Protein AF-A0AAP7DER4-F1 (afdb_monomer_lite)

Secondary structure (DSSP, 8-state):
------HHHHHHHHHHHHHHHHHHHHHHHHHS-TTSTTHHHHHHHHHHHHHHHHSPPP-SHHHHHHHHHHHHHHHHHHHHHHHTSTTGGGGTHHHHHHHHHHTS--

Foldseek 3Di:
DDDDDCLVVLLVVLLVLLVLLLVLLVVPLVPDDCPDPLNVVSVVLNVLSVCSNVDDRDPDPVVSVVSVVSSVVSVVSSVVSLVPPPPSVVVPVPVVVVVVVVVVVD

Structure (mmCIF, N/CA/C/O backbone):
data_AF-A0AAP7DER4-F1
#
_entry.id   AF-A0AAP7DER4-F1
#
loop_
_atom_site.group_PDB
_atom_site.id
_atom_site.type_symbol
_atom_site.label_atom_id
_atom_site.label_alt_id
_atom_site.label_comp_id
_atom_site.label_asym_id
_atom_site.label_entity_id
_atom_site.label_seq_id
_atom_site.pdbx_PDB_ins_code
_atom_site.Cartn_x
_atom_site.Cartn_y
_atom_site.Cartn_z
_atom_site.occupancy
_atom_site.B_iso_or_equiv
_atom_site.auth_seq_id
_atom_site.auth_comp_id
_atom_site.auth_asym_id
_atom_site.auth_atom_id
_atom_site.pdbx_PDB_model_num
ATOM 1 N N . MET A 1 1 ? -21.539 14.562 28.189 1.00 46.25 1 MET A N 1
ATOM 2 C CA . MET A 1 1 ? -21.058 14.531 26.792 1.00 46.25 1 MET A CA 1
ATOM 3 C C . MET A 1 1 ? -21.028 13.083 26.356 1.00 46.25 1 MET A C 1
ATOM 5 O O . MET A 1 1 ? -20.292 12.316 26.965 1.00 46.25 1 MET A O 1
ATOM 9 N N . GLU A 1 2 ? -21.841 12.698 25.374 1.00 55.72 2 GLU A N 1
ATOM 10 C CA . GLU A 1 2 ? -21.656 11.406 24.705 1.00 55.72 2 GLU A CA 1
ATOM 11 C C . GLU A 1 2 ? -20.320 11.417 23.960 1.00 55.72 2 GLU A C 1
ATOM 13 O O . GLU A 1 2 ? -19.951 12.406 23.323 1.00 55.72 2 GLU A O 1
ATOM 18 N N . LYS A 1 3 ? -19.560 10.333 24.102 1.00 64.94 3 LYS A N 1
ATOM 19 C CA . LYS A 1 3 ? -18.281 10.156 23.423 1.00 64.94 3 LYS A CA 1
ATOM 20 C C . LYS A 1 3 ? -18.588 9.603 22.033 1.00 64.94 3 LYS A C 1
ATOM 22 O O . LYS A 1 3 ? -19.120 8.504 21.931 1.00 64.94 3 LYS A O 1
ATOM 27 N N . ILE A 1 4 ? -18.294 10.370 20.987 1.00 69.25 4 ILE A N 1
ATOM 28 C CA . ILE A 1 4 ? -18.485 9.919 19.603 1.00 69.25 4 ILE A CA 1
ATOM 29 C C . ILE A 1 4 ? -17.495 8.781 19.326 1.00 69.25 4 ILE A C 1
ATOM 31 O O . ILE A 1 4 ? -16.289 8.941 19.530 1.00 69.25 4 ILE A O 1
ATOM 35 N N . ASP A 1 5 ? -18.013 7.635 18.889 1.00 73.19 5 ASP A N 1
ATOM 36 C CA . ASP A 1 5 ? -17.220 6.479 18.478 1.00 73.19 5 ASP A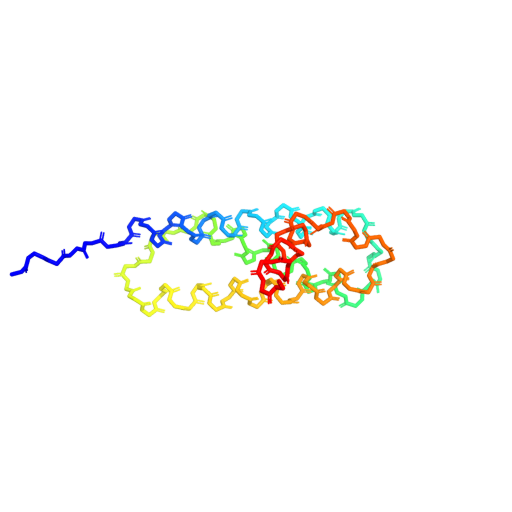 CA 1
ATOM 37 C C . ASP A 1 5 ? -16.822 6.611 17.000 1.00 73.19 5 ASP A C 1
ATOM 39 O O . ASP A 1 5 ? -17.659 6.540 16.102 1.00 73.19 5 ASP A O 1
ATOM 43 N N . TYR A 1 6 ? -15.528 6.817 16.754 1.00 76.81 6 TYR A N 1
ATOM 44 C CA . TYR A 1 6 ? -14.953 6.961 15.413 1.00 76.81 6 TYR A CA 1
ATOM 45 C C . TYR A 1 6 ? -14.339 5.659 14.869 1.00 76.81 6 TYR A C 1
ATOM 47 O O . TYR A 1 6 ? -13.747 5.672 13.789 1.00 76.81 6 TYR A O 1
ATOM 55 N N . SER A 1 7 ? -14.456 4.530 15.580 1.00 75.88 7 SER A N 1
ATOM 56 C CA . SER A 1 7 ? -13.811 3.255 15.216 1.00 75.88 7 SER A CA 1
ATOM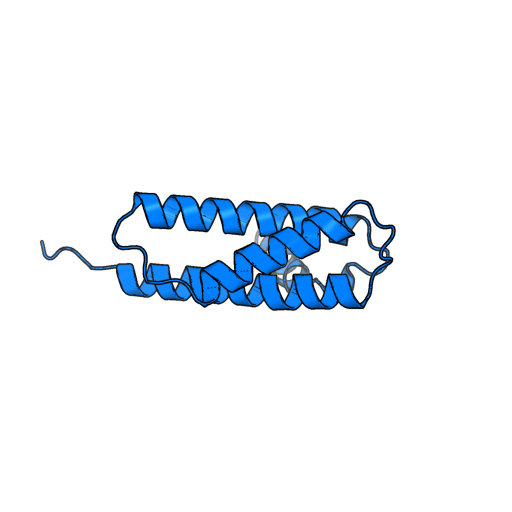 57 C C . SER A 1 7 ? -14.165 2.780 13.800 1.00 75.88 7 SER A C 1
ATOM 59 O O . SER A 1 7 ? -13.295 2.334 13.047 1.00 75.88 7 SER A O 1
ATOM 61 N N . ILE A 1 8 ? -15.426 2.957 13.397 1.00 79.44 8 ILE A N 1
ATOM 62 C CA . ILE A 1 8 ? -15.927 2.629 12.056 1.00 79.44 8 ILE A CA 1
ATOM 63 C C . ILE A 1 8 ? -15.274 3.518 10.990 1.00 79.44 8 ILE A C 1
ATOM 65 O O . ILE A 1 8 ? -14.773 3.008 9.991 1.00 79.44 8 ILE A O 1
ATOM 69 N N . ALA A 1 9 ? -15.203 4.832 11.217 1.00 81.75 9 ALA A N 1
ATOM 70 C CA . ALA A 1 9 ? -14.591 5.761 10.266 1.00 81.75 9 ALA A CA 1
ATOM 71 C C . ALA A 1 9 ? -13.087 5.488 10.087 1.00 81.75 9 ALA A C 1
ATOM 73 O O . ALA A 1 9 ? -12.574 5.508 8.964 1.00 81.75 9 ALA A O 1
ATOM 74 N N . TYR A 1 10 ? -12.379 5.170 11.178 1.00 77.81 10 TYR A N 1
ATOM 75 C CA . TYR A 1 10 ? -10.969 4.785 11.111 1.00 77.81 10 TYR A CA 1
ATOM 76 C C . TYR A 1 10 ? -10.759 3.471 10.362 1.00 77.81 10 TYR A C 1
ATOM 78 O O . TYR A 1 10 ? -9.809 3.369 9.585 1.00 77.81 10 TYR A O 1
ATOM 86 N N . ARG A 1 11 ? -11.637 2.478 10.567 1.00 79.19 11 ARG A N 1
ATOM 87 C CA . ARG A 1 11 ? -11.632 1.227 9.798 1.00 79.19 11 ARG A CA 1
ATOM 88 C C . ARG A 1 11 ? -11.791 1.502 8.306 1.00 79.19 11 ARG A C 1
ATOM 90 O O . ARG A 1 11 ? -10.966 1.049 7.521 1.00 79.19 11 ARG A O 1
ATOM 97 N N . ASP A 1 12 ? -12.825 2.238 7.923 1.00 82.75 12 ASP A N 1
ATOM 98 C CA . ASP A 1 12 ? -13.145 2.442 6.510 1.00 82.75 12 ASP A CA 1
ATOM 99 C C . ASP A 1 12 ? -12.027 3.220 5.808 1.00 82.75 12 ASP A C 1
ATOM 101 O O . ASP A 1 12 ? -11.589 2.842 4.723 1.00 82.75 12 ASP A O 1
ATOM 105 N N . THR A 1 13 ? -11.465 4.228 6.482 1.00 83.38 13 THR A N 1
ATOM 106 C CA . THR A 1 13 ? -10.318 4.992 5.970 1.00 83.38 13 THR A CA 1
ATOM 107 C C . THR A 1 13 ? -9.088 4.107 5.760 1.00 83.38 13 THR A C 1
ATOM 109 O O . THR A 1 13 ? -8.489 4.153 4.684 1.00 83.38 13 THR A O 1
ATOM 112 N N . LYS A 1 14 ? -8.708 3.269 6.744 1.00 84.38 14 LYS A N 1
ATOM 113 C CA . LYS A 1 14 ? -7.535 2.388 6.585 1.00 84.38 14 LYS A CA 1
ATOM 114 C C . LYS A 1 14 ? -7.735 1.379 5.454 1.00 84.38 14 LYS A C 1
ATOM 116 O O . LYS A 1 14 ? -6.802 1.144 4.694 1.00 84.38 14 LYS A O 1
ATOM 121 N N . THR A 1 15 ? -8.935 0.813 5.321 1.00 86.00 15 THR A N 1
ATOM 122 C CA . THR A 1 15 ? -9.235 -0.198 4.302 1.00 86.00 15 THR A CA 1
ATOM 123 C C . THR A 1 15 ? -9.219 0.426 2.912 1.00 86.00 15 THR A C 1
ATOM 125 O O . THR A 1 15 ? -8.591 -0.123 2.014 1.00 86.00 15 THR A O 1
ATOM 128 N N . LEU A 1 16 ? -9.822 1.605 2.737 1.00 89.12 16 LEU A N 1
ATOM 129 C CA . LEU A 1 16 ? -9.785 2.330 1.464 1.00 89.12 16 LEU A CA 1
ATOM 130 C C . LEU A 1 16 ? -8.356 2.709 1.059 1.00 89.12 16 LEU A C 1
ATOM 132 O O . LEU A 1 16 ? -7.985 2.553 -0.106 1.00 89.12 16 LEU A O 1
ATOM 136 N N . PHE A 1 17 ? -7.535 3.163 2.010 1.00 89.50 17 PHE A N 1
ATOM 137 C CA . PHE A 1 17 ? -6.144 3.516 1.731 1.00 89.50 17 PHE A CA 1
ATOM 138 C C . PHE A 1 17 ? -5.313 2.272 1.371 1.00 89.50 17 PHE A C 1
ATOM 140 O O . PHE A 1 17 ? -4.636 2.254 0.343 1.00 89.50 17 PHE A O 1
ATOM 147 N N . ALA A 1 18 ? -5.427 1.197 2.154 1.00 92.25 18 ALA A N 1
ATOM 148 C CA . ALA A 1 18 ? -4.747 -0.066 1.882 1.00 92.25 18 ALA A CA 1
ATOM 149 C C . ALA A 1 18 ? -5.132 -0.649 0.514 1.00 92.25 18 ALA A C 1
ATOM 151 O O . ALA A 1 18 ? -4.242 -1.003 -0.256 1.00 92.25 18 ALA A O 1
ATOM 152 N N . LEU A 1 19 ? -6.427 -0.677 0.175 1.00 91.75 19 LEU A N 1
ATOM 153 C CA . LEU A 1 19 ? -6.920 -1.149 -1.125 1.00 91.75 19 LEU A CA 1
ATOM 154 C C . LEU A 1 19 ? -6.375 -0.312 -2.283 1.00 91.75 19 LEU A C 1
ATOM 156 O O . LEU A 1 19 ? -5.951 -0.864 -3.295 1.00 91.75 19 LEU A O 1
ATOM 160 N N . SER A 1 20 ? -6.347 1.011 -2.126 1.00 90.75 20 SER A N 1
ATOM 161 C CA . SER A 1 20 ? -5.809 1.907 -3.153 1.00 90.75 20 SER A CA 1
ATOM 162 C C . SER A 1 20 ? -4.331 1.614 -3.413 1.00 90.75 20 SER A C 1
ATOM 164 O O . SER A 1 20 ? -3.929 1.407 -4.556 1.00 90.75 20 SER A O 1
ATOM 166 N N . LEU A 1 21 ? -3.524 1.518 -2.350 1.00 92.88 21 LEU A N 1
ATOM 167 C CA . LEU A 1 21 ? -2.110 1.158 -2.467 1.00 92.88 21 LEU A CA 1
ATOM 168 C C . LEU A 1 21 ? -1.923 -0.239 -3.059 1.00 92.88 21 LEU A C 1
ATOM 170 O O . LEU A 1 21 ? -1.021 -0.436 -3.861 1.00 92.88 21 LEU A O 1
ATOM 174 N N . ASN A 1 22 ? -2.772 -1.197 -2.696 1.00 93.06 22 ASN A N 1
ATOM 175 C CA . ASN A 1 22 ? -2.710 -2.556 -3.214 1.00 93.06 22 ASN A CA 1
ATOM 176 C C . ASN A 1 22 ? -2.815 -2.601 -4.744 1.00 93.06 22 ASN A C 1
ATOM 178 O O . ASN A 1 22 ? -1.960 -3.196 -5.397 1.00 93.06 22 ASN A O 1
ATOM 182 N N . VAL A 1 23 ? -3.808 -1.903 -5.304 1.00 89.69 23 VAL A N 1
ATOM 183 C CA . VAL A 1 23 ? -4.019 -1.818 -6.755 1.00 89.69 23 VAL A CA 1
ATOM 184 C C . VAL A 1 23 ? -2.819 -1.174 -7.445 1.00 89.69 23 VAL A C 1
ATOM 186 O O . VAL A 1 23 ? -2.290 -1.735 -8.400 1.00 89.69 23 VAL A O 1
ATOM 189 N N . PHE A 1 24 ? -2.350 -0.026 -6.949 1.00 89.94 24 PHE A N 1
ATOM 190 C CA . PHE A 1 24 ? -1.251 0.696 -7.592 1.00 89.94 24 PHE A CA 1
ATOM 191 C C . PHE A 1 24 ? 0.092 -0.030 -7.487 1.00 89.94 24 PHE A C 1
ATOM 193 O O . PHE A 1 24 ? 0.857 -0.061 -8.449 1.00 89.94 24 PHE A O 1
ATOM 200 N N . ILE A 1 25 ? 0.380 -0.632 -6.333 1.00 92.75 25 ILE A N 1
ATOM 201 C C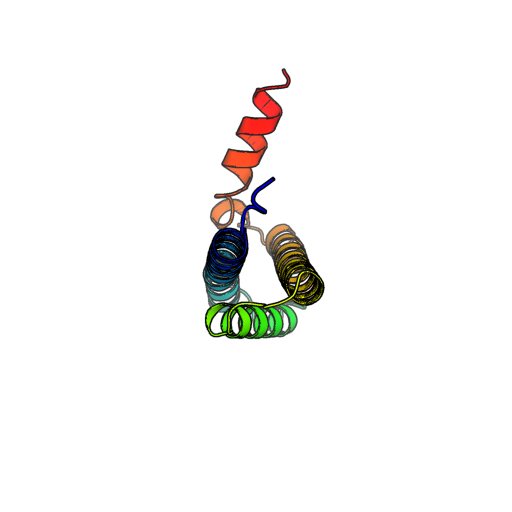A . ILE A 1 25 ? 1.597 -1.419 -6.133 1.00 92.75 25 ILE A CA 1
ATOM 202 C C . ILE A 1 25 ? 1.557 -2.675 -7.007 1.00 92.75 25 ILE A C 1
ATOM 204 O O . ILE A 1 25 ? 2.573 -3.009 -7.612 1.00 92.75 25 ILE A O 1
ATOM 208 N N . GLY A 1 26 ? 0.409 -3.355 -7.087 1.00 90.75 26 GLY A N 1
ATOM 209 C CA . GLY A 1 26 ? 0.224 -4.527 -7.942 1.00 90.75 26 GLY A CA 1
ATOM 210 C C . GLY A 1 26 ? 0.470 -4.201 -9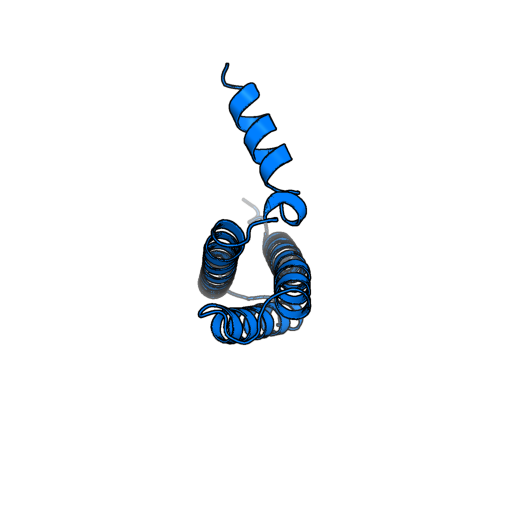.413 1.00 90.75 26 GLY A C 1
ATOM 211 O O . GLY A 1 26 ? 1.324 -4.822 -10.040 1.00 90.75 26 GLY A O 1
ATOM 212 N N . ASP A 1 27 ? -0.185 -3.156 -9.922 1.00 88.56 27 ASP A N 1
ATOM 213 C CA . ASP A 1 27 ? 0.013 -2.690 -11.298 1.00 88.56 27 ASP A CA 1
ATOM 214 C C . ASP A 1 27 ? 1.474 -2.297 -11.562 1.00 88.56 27 ASP A C 1
ATOM 216 O O . ASP A 1 27 ? 2.061 -2.691 -12.571 1.00 88.56 27 ASP A O 1
ATOM 220 N N . TRP A 1 28 ? 2.118 -1.596 -10.624 1.00 90.56 28 TRP A N 1
ATOM 221 C CA . TRP A 1 28 ? 3.530 -1.256 -10.769 1.00 90.56 28 TRP A CA 1
ATOM 222 C C . TRP A 1 28 ? 4.419 -2.501 -10.840 1.00 90.56 28 TRP A C 1
ATOM 224 O O . TRP A 1 28 ? 5.313 -2.551 -11.683 1.00 90.56 28 TRP A O 1
ATOM 234 N N . ILE A 1 29 ? 4.181 -3.515 -10.004 1.00 92.38 29 ILE A N 1
ATOM 235 C CA . ILE A 1 29 ? 4.951 -4.769 -10.017 1.00 92.38 29 ILE A CA 1
ATOM 236 C C . ILE A 1 29 ? 4.792 -5.500 -11.354 1.00 92.38 29 ILE A C 1
ATOM 238 O O . ILE A 1 29 ? 5.788 -5.984 -11.893 1.00 92.38 29 ILE A O 1
ATOM 242 N N . ASP A 1 30 ? 3.574 -5.560 -11.891 1.00 88.50 30 ASP A N 1
ATOM 243 C CA . ASP A 1 30 ? 3.277 -6.279 -13.134 1.00 88.50 30 ASP A CA 1
ATOM 244 C C . ASP A 1 30 ? 3.895 -5.604 -14.369 1.00 88.50 30 ASP A C 1
ATOM 246 O O . ASP A 1 30 ? 4.253 -6.281 -15.336 1.00 88.50 30 ASP A O 1
ATOM 250 N N . ASN A 1 31 ? 4.073 -4.280 -14.325 1.00 83.88 31 ASN A N 1
ATOM 251 C CA . ASN A 1 31 ? 4.514 -3.480 -15.469 1.00 83.88 31 ASN A CA 1
ATOM 252 C C . ASN A 1 31 ? 5.989 -3.030 -15.428 1.00 83.88 31 ASN A C 1
ATOM 254 O O . ASN A 1 31 ? 6.442 -2.388 -16.379 1.00 83.88 31 ASN A O 1
ATOM 258 N N . ASN A 1 32 ? 6.750 -3.324 -14.367 1.00 83.94 32 ASN A N 1
ATOM 259 C CA . ASN A 1 32 ? 8.142 -2.865 -14.218 1.00 83.94 32 ASN A CA 1
ATOM 260 C C . ASN A 1 32 ? 9.182 -3.997 -14.240 1.00 83.94 32 ASN A C 1
ATOM 262 O O . ASN A 1 32 ? 8.881 -5.175 -14.050 1.00 83.94 32 ASN A O 1
ATOM 266 N N . ASP A 1 33 ? 10.450 -3.625 -14.468 1.00 84.31 33 ASP A N 1
ATOM 267 C CA . ASP A 1 33 ? 11.566 -4.575 -14.487 1.00 84.31 33 ASP A CA 1
ATOM 268 C C . ASP A 1 33 ? 11.779 -5.207 -13.102 1.00 84.31 33 ASP A C 1
ATOM 270 O O . ASP A 1 33 ? 11.986 -4.521 -12.097 1.00 84.31 33 ASP A O 1
ATOM 274 N N . LYS A 1 34 ? 11.823 -6.543 -13.071 1.00 88.38 34 LYS A N 1
ATOM 275 C CA . LYS A 1 34 ? 12.127 -7.348 -11.880 1.00 88.38 34 LYS A CA 1
ATOM 276 C C . LYS A 1 34 ? 13.520 -7.076 -11.307 1.00 88.38 34 LYS A C 1
ATOM 278 O O . LYS A 1 34 ? 13.784 -7.432 -10.163 1.00 88.38 34 LYS A O 1
ATOM 283 N N . LYS A 1 35 ? 14.416 -6.469 -12.090 1.00 87.19 35 LYS A N 1
ATOM 284 C CA . LYS A 1 35 ? 15.748 -6.026 -11.655 1.00 87.19 35 LYS A CA 1
ATOM 285 C C . LYS A 1 35 ? 15.748 -4.657 -10.972 1.00 87.19 35 LYS A C 1
ATOM 287 O O . LYS A 1 35 ? 16.794 -4.253 -10.469 1.00 87.19 35 LYS A O 1
ATOM 292 N N . SER A 1 36 ? 14.618 -3.946 -10.945 1.00 89.12 36 SER A N 1
ATOM 293 C CA . SER A 1 36 ? 14.499 -2.688 -10.207 1.00 89.12 36 SER A CA 1
ATOM 294 C C . SER A 1 36 ? 14.845 -2.891 -8.732 1.00 89.12 36 SER A C 1
ATOM 296 O O . SER A 1 36 ? 14.390 -3.847 -8.098 1.00 89.12 36 SER A O 1
ATOM 298 N N . VAL A 1 37 ? 15.596 -1.949 -8.155 1.00 91.31 37 VAL A N 1
ATOM 299 C CA . VAL A 1 37 ? 15.936 -1.945 -6.721 1.00 91.31 37 VAL A CA 1
ATOM 300 C C . VAL A 1 37 ? 14.691 -1.867 -5.825 1.00 91.31 37 VAL A C 1
ATOM 302 O O . VAL A 1 37 ? 14.742 -2.240 -4.651 1.00 91.31 37 VAL A O 1
ATOM 305 N N . TYR A 1 38 ? 13.553 -1.440 -6.383 1.00 92.88 38 TYR A N 1
ATOM 306 C CA . TYR A 1 38 ? 12.270 -1.351 -5.691 1.00 92.88 38 TYR A CA 1
ATOM 307 C C . TYR A 1 38 ? 11.432 -2.624 -5.779 1.00 92.88 38 TYR A C 1
ATOM 309 O O . TYR A 1 38 ? 10.522 -2.779 -4.973 1.00 92.88 38 TYR A O 1
ATOM 317 N N . TYR A 1 39 ? 11.722 -3.560 -6.687 1.00 93.38 39 TYR A N 1
ATOM 318 C CA . TYR A 1 39 ? 10.822 -4.682 -6.981 1.00 93.38 39 TYR A CA 1
ATOM 319 C C . TYR A 1 39 ? 10.484 -5.532 -5.742 1.00 93.38 39 TYR A C 1
ATOM 321 O O . TYR A 1 39 ? 9.317 -5.730 -5.397 1.00 93.38 39 TYR A O 1
ATOM 329 N N . GLU A 1 40 ? 11.498 -5.967 -4.990 1.00 96.38 40 GLU A N 1
ATOM 330 C CA . GLU A 1 40 ? 11.275 -6.741 -3.761 1.00 96.38 40 GLU A CA 1
ATOM 331 C C . GLU A 1 40 ? 10.720 -5.888 -2.606 1.00 96.38 40 GLU A C 1
ATOM 333 O O . GLU A 1 40 ? 9.997 -6.405 -1.751 1.00 96.38 40 GLU A O 1
ATOM 338 N N . ARG A 1 41 ? 11.006 -4.578 -2.576 1.00 96.12 41 ARG A N 1
ATOM 339 C CA . ARG A 1 41 ? 10.411 -3.644 -1.599 1.00 96.12 41 ARG A CA 1
ATOM 340 C C . ARG A 1 41 ? 8.909 -3.486 -1.863 1.00 96.12 41 ARG A C 1
ATOM 342 O O . ARG A 1 41 ? 8.116 -3.560 -0.929 1.00 96.12 41 ARG A O 1
ATOM 349 N N . MET A 1 42 ? 8.516 -3.366 -3.127 1.00 95.88 42 MET A N 1
ATOM 350 C CA . MET A 1 42 ? 7.129 -3.241 -3.572 1.00 95.88 42 MET A CA 1
ATOM 351 C C . MET A 1 42 ? 6.326 -4.509 -3.288 1.00 95.88 42 MET A C 1
ATOM 353 O O . MET A 1 42 ? 5.225 -4.425 -2.752 1.00 95.88 42 MET A O 1
ATOM 357 N N . LYS A 1 43 ? 6.897 -5.700 -3.509 1.00 97.25 43 LYS A N 1
ATOM 358 C CA . LYS A 1 43 ? 6.257 -6.965 -3.099 1.00 97.25 43 LYS A CA 1
ATOM 359 C C . LYS A 1 43 ? 5.985 -7.032 -1.595 1.00 97.25 43 LYS A C 1
ATOM 361 O O . LYS A 1 43 ? 4.937 -7.525 -1.182 1.00 97.25 43 LYS A O 1
ATOM 366 N N . LYS A 1 44 ? 6.909 -6.535 -0.766 1.00 97.12 44 LYS A N 1
ATOM 367 C CA . LYS A 1 44 ? 6.697 -6.452 0.688 1.00 97.12 44 LYS A CA 1
ATOM 368 C C . LYS A 1 44 ? 5.585 -5.465 1.035 1.00 97.12 44 LYS A C 1
ATOM 370 O O . LYS A 1 44 ? 4.735 -5.798 1.853 1.00 97.12 44 LYS A O 1
ATOM 375 N N . ALA A 1 45 ? 5.555 -4.300 0.392 1.00 96.50 45 ALA A N 1
ATOM 376 C CA . ALA A 1 45 ? 4.484 -3.325 0.584 1.00 96.50 45 ALA A CA 1
ATOM 377 C C . ALA A 1 45 ? 3.113 -3.877 0.159 1.00 96.50 45 ALA A C 1
ATOM 379 O O . ALA A 1 45 ? 2.138 -3.705 0.885 1.00 96.50 45 ALA A O 1
ATOM 380 N N . LEU A 1 46 ? 3.044 -4.635 -0.941 1.00 96.31 46 LEU A N 1
ATOM 381 C CA . LEU A 1 46 ? 1.825 -5.332 -1.363 1.00 96.31 46 LEU A CA 1
ATOM 382 C C . LEU A 1 46 ? 1.348 -6.347 -0.314 1.00 96.31 46 LEU A C 1
ATOM 384 O O . LEU A 1 46 ? 0.160 -6.439 -0.017 1.00 96.31 46 LEU A O 1
ATOM 388 N N . ALA A 1 47 ? 2.271 -7.104 0.284 1.00 96.00 47 ALA A N 1
ATOM 389 C CA . ALA A 1 47 ? 1.935 -8.047 1.349 1.00 96.00 47 ALA A CA 1
ATOM 390 C C . ALA A 1 47 ? 1.398 -7.341 2.608 1.00 96.00 47 ALA A C 1
ATOM 392 O O . ALA A 1 47 ? 0.454 -7.833 3.229 1.00 96.00 47 ALA A O 1
ATOM 393 N N . ILE A 1 48 ? 1.965 -6.183 2.968 1.00 94.94 48 ILE A N 1
ATOM 394 C CA . ILE A 1 48 ? 1.493 -5.357 4.089 1.00 94.94 48 ILE A CA 1
ATOM 395 C C . ILE A 1 48 ? 0.073 -4.853 3.816 1.00 94.94 48 ILE A C 1
ATOM 397 O O . ILE A 1 48 ? -0.808 -5.039 4.655 1.00 94.94 48 ILE A O 1
ATOM 401 N N . THR A 1 49 ? -0.182 -4.271 2.640 1.00 94.81 49 THR A N 1
ATOM 402 C CA . THR A 1 49 ? -1.510 -3.731 2.311 1.00 94.81 49 THR A CA 1
ATOM 403 C C . THR A 1 49 ? -2.572 -4.828 2.247 1.00 94.81 49 THR A C 1
ATOM 405 O O . THR A 1 49 ? -3.641 -4.638 2.820 1.00 94.81 49 THR A O 1
ATOM 408 N N . ASN A 1 50 ? -2.264 -6.004 1.681 1.00 92.94 50 ASN A N 1
ATOM 409 C CA . ASN A 1 50 ? -3.146 -7.181 1.726 1.00 92.94 50 ASN A CA 1
ATOM 410 C C . ASN A 1 50 ? -3.515 -7.564 3.166 1.00 92.94 50 ASN A C 1
ATOM 412 O O . ASN A 1 50 ? -4.691 -7.670 3.508 1.00 92.94 50 ASN A O 1
ATOM 416 N N . LYS A 1 51 ? -2.512 -7.694 4.044 1.00 92.50 51 LYS A N 1
ATOM 417 C CA . LYS A 1 51 ? -2.735 -8.036 5.455 1.00 92.50 51 LYS A CA 1
ATOM 418 C C . LYS A 1 51 ? -3.614 -7.004 6.172 1.00 92.50 51 LYS A C 1
ATOM 420 O O . LYS A 1 51 ? -4.400 -7.375 7.040 1.00 92.50 51 LYS A O 1
ATOM 425 N N . ILE A 1 52 ? -3.472 -5.718 5.848 1.00 91.12 52 ILE A N 1
ATOM 426 C CA . ILE A 1 52 ? -4.277 -4.644 6.447 1.00 91.12 52 ILE A CA 1
ATOM 427 C C . ILE A 1 52 ? -5.726 -4.685 5.940 1.00 91.12 52 ILE A C 1
ATOM 429 O O . ILE A 1 52 ? -6.635 -4.460 6.742 1.00 91.12 52 ILE A O 1
ATOM 433 N N . CYS A 1 53 ? -5.947 -4.999 4.659 1.00 88.25 53 CYS A N 1
ATOM 434 C CA . CYS A 1 53 ? -7.282 -5.191 4.082 1.00 88.25 53 CYS A CA 1
ATOM 435 C C . CYS A 1 53 ? -8.032 -6.363 4.733 1.00 88.25 53 CYS A C 1
ATOM 437 O O . CYS A 1 53 ? -9.205 -6.216 5.068 1.00 88.25 53 CYS A O 1
ATOM 439 N N . ASP A 1 54 ? -7.340 -7.483 4.958 1.00 86.19 54 ASP A N 1
ATOM 440 C CA . ASP A 1 54 ? -7.911 -8.702 5.553 1.00 86.19 54 ASP A CA 1
ATOM 441 C C . ASP A 1 54 ? -7.964 -8.659 7.094 1.00 86.19 54 ASP A C 1
ATOM 443 O O . ASP A 1 54 ? -8.538 -9.534 7.748 1.00 86.19 54 ASP A O 1
ATOM 447 N N . GLY A 1 55 ? -7.322 -7.657 7.700 1.00 81.25 55 GLY A N 1
ATOM 448 C CA . GLY A 1 55 ? -7.133 -7.546 9.140 1.00 81.25 55 GLY A CA 1
ATOM 449 C C . GLY A 1 55 ? -8.379 -7.085 9.900 1.00 81.25 55 GLY A C 1
ATOM 450 O O . GLY A 1 55 ? -9.215 -6.330 9.405 1.00 81.25 55 GLY A O 1
ATOM 451 N N . GLN A 1 56 ? -8.468 -7.479 11.172 1.00 77.69 56 GLN A N 1
ATOM 452 C CA . GLN A 1 56 ? -9.545 -7.037 12.062 1.00 77.69 56 GLN A CA 1
ATOM 453 C C . GLN A 1 56 ? -9.512 -5.519 12.324 1.00 77.69 56 GLN A C 1
ATOM 455 O O . GLN A 1 56 ? -8.527 -4.813 12.071 1.00 77.69 56 GLN A O 1
ATOM 460 N N . ILE A 1 57 ? -10.627 -4.990 12.830 1.00 71.50 57 ILE A N 1
ATOM 461 C CA . ILE A 1 57 ? -10.725 -3.598 13.280 1.00 71.50 57 ILE A CA 1
ATOM 462 C C . ILE A 1 57 ? -9.763 -3.422 14.458 1.00 71.50 57 ILE A C 1
ATOM 464 O O . ILE A 1 57 ? -9.814 -4.196 15.410 1.00 71.50 57 ILE A O 1
ATOM 468 N N . ALA A 1 58 ? -8.880 -2.425 14.376 1.00 77.31 58 ALA A N 1
ATOM 469 C CA . ALA A 1 58 ? -8.045 -2.059 15.513 1.00 77.31 58 ALA A CA 1
ATOM 470 C C . ALA A 1 58 ? -8.963 -1.577 16.643 1.00 77.31 58 ALA A C 1
ATOM 472 O O . ALA A 1 58 ? -9.907 -0.829 16.405 1.00 77.31 58 ALA A O 1
ATOM 473 N N . THR A 1 59 ? -8.724 -2.047 17.860 1.00 76.12 59 THR A N 1
ATOM 474 C CA . THR A 1 59 ? -9.601 -1.754 19.006 1.00 76.12 59 THR A CA 1
ATOM 475 C C . THR A 1 59 ? -9.051 -0.627 19.867 1.00 76.12 59 THR A C 1
ATOM 477 O O . THR A 1 59 ? -9.754 -0.082 20.718 1.00 76.12 59 THR A O 1
ATOM 480 N N . THR A 1 60 ? -7.799 -0.234 19.618 1.00 81.88 60 THR A N 1
ATOM 481 C CA . THR A 1 60 ? -7.120 0.842 20.332 1.00 81.88 60 THR A CA 1
ATOM 482 C C . THR A 1 60 ? -6.609 1.919 19.379 1.00 81.88 60 THR A C 1
ATOM 484 O O . THR A 1 60 ? -6.271 1.667 18.222 1.00 81.88 60 THR A O 1
ATOM 487 N N . PHE A 1 61 ? -6.498 3.148 19.887 1.00 79.12 61 PHE A N 1
ATOM 488 C CA . PHE A 1 61 ? -5.918 4.264 19.137 1.00 79.12 61 PHE A CA 1
ATOM 489 C C . PHE A 1 61 ? -4.468 3.985 18.701 1.00 79.12 61 PHE A C 1
ATOM 491 O O . PHE A 1 61 ? -4.092 4.304 17.578 1.00 79.12 61 PHE A O 1
ATOM 498 N N . SER A 1 62 ? -3.669 3.341 19.559 1.00 84.44 62 SER A N 1
ATOM 499 C CA . SER A 1 62 ? -2.266 3.028 19.260 1.00 84.44 62 SER A CA 1
ATOM 500 C C . SER A 1 62 ? -2.123 2.037 18.099 1.00 84.44 62 SER A C 1
ATOM 502 O O . SER A 1 62 ? -1.259 2.222 17.245 1.00 84.44 62 SER A O 1
ATOM 504 N N . GLU A 1 63 ? -3.000 1.033 18.013 1.00 85.00 63 GLU A N 1
ATOM 505 C CA . GLU A 1 63 ? -3.045 0.106 16.873 1.00 85.00 63 GLU A CA 1
ATOM 506 C C . GLU A 1 63 ? -3.430 0.824 15.574 1.00 85.00 63 GLU A C 1
ATOM 508 O O . GLU A 1 63 ? -2.830 0.576 14.528 1.00 85.00 63 GLU A O 1
ATOM 513 N N . HIS A 1 64 ? -4.399 1.744 15.630 1.00 81.94 64 HIS A N 1
ATOM 514 C CA . HIS A 1 64 ? -4.761 2.565 14.475 1.00 81.94 64 HIS A CA 1
ATOM 515 C C . HIS A 1 64 ? -3.589 3.422 13.993 1.00 81.94 64 HIS A C 1
ATOM 517 O O . HIS A 1 64 ? -3.317 3.468 12.794 1.00 81.94 64 HIS A O 1
ATOM 523 N N . GLU A 1 65 ? -2.881 4.075 14.914 1.00 84.25 65 GLU A N 1
ATOM 524 C CA . GLU A 1 65 ? -1.720 4.898 14.585 1.00 84.25 65 GLU A CA 1
ATOM 525 C C . GLU A 1 65 ? -0.593 4.066 13.954 1.00 84.25 65 GLU A C 1
ATOM 527 O O . GLU A 1 65 ? 0.017 4.498 12.976 1.00 84.25 65 GLU A O 1
ATOM 532 N N . ALA A 1 66 ? -0.343 2.855 14.463 1.00 88.25 66 ALA A N 1
ATOM 533 C CA . ALA A 1 66 ? 0.650 1.945 13.898 1.00 88.25 66 ALA A CA 1
ATOM 534 C C . ALA A 1 66 ? 0.302 1.535 12.457 1.00 88.25 66 ALA A C 1
ATOM 536 O O . ALA A 1 66 ? 1.148 1.636 11.571 1.00 88.25 66 ALA A O 1
ATOM 537 N N . ILE A 1 67 ? -0.957 1.159 12.202 1.00 89.44 67 ILE A N 1
ATOM 538 C CA . ILE A 1 67 ? -1.431 0.805 10.854 1.00 89.44 67 ILE A CA 1
ATOM 539 C C . ILE A 1 67 ? -1.288 1.990 9.894 1.00 89.44 67 ILE A C 1
ATOM 541 O O . ILE A 1 67 ? -0.831 1.822 8.766 1.00 89.44 67 ILE A O 1
ATOM 545 N N . LEU A 1 68 ? -1.660 3.198 10.326 1.00 86.31 68 LEU A N 1
ATOM 546 C CA . LEU A 1 68 ? -1.531 4.392 9.490 1.00 86.31 68 LEU A CA 1
ATOM 547 C C . LEU A 1 68 ? -0.069 4.684 9.141 1.00 86.31 68 LEU A C 1
ATOM 549 O O . LEU A 1 68 ? 0.215 5.003 7.991 1.00 86.31 68 LEU A O 1
ATOM 553 N N . LYS A 1 69 ? 0.861 4.523 10.090 1.00 90.00 69 LYS A N 1
ATOM 554 C CA . LYS A 1 69 ? 2.300 4.666 9.821 1.00 90.00 69 LYS A CA 1
ATOM 555 C C . LYS A 1 69 ? 2.788 3.650 8.789 1.00 90.00 69 LYS A C 1
ATOM 557 O O . LYS A 1 69 ? 3.490 4.037 7.862 1.00 90.00 69 LYS A O 1
ATOM 562 N N . GLU A 1 70 ? 2.372 2.387 8.893 1.00 92.88 70 GLU A N 1
ATOM 563 C CA . GLU A 1 70 ? 2.714 1.361 7.896 1.00 92.88 70 GLU A CA 1
ATOM 564 C C . GLU A 1 70 ? 2.179 1.707 6.497 1.00 92.88 70 GLU A C 1
ATOM 566 O O . GLU A 1 70 ? 2.905 1.579 5.507 1.00 92.88 70 GLU A O 1
ATOM 571 N N . LEU A 1 71 ? 0.934 2.188 6.405 1.00 91.50 71 LEU A N 1
ATOM 572 C CA . LEU A 1 71 ? 0.329 2.614 5.138 1.00 91.50 71 LEU A CA 1
ATOM 573 C C . LEU A 1 71 ? 1.046 3.825 4.534 1.00 91.50 71 LEU A C 1
ATOM 575 O O . LEU A 1 71 ? 1.307 3.838 3.332 1.00 91.50 71 LEU A O 1
ATOM 579 N N . VAL A 1 72 ? 1.413 4.810 5.358 1.00 90.88 72 VAL A N 1
ATOM 580 C CA . VAL A 1 72 ? 2.195 5.974 4.920 1.00 90.88 72 VAL A CA 1
ATOM 581 C C . VAL A 1 72 ? 3.551 5.531 4.377 1.00 90.88 72 VAL A C 1
ATOM 583 O O . VAL A 1 72 ? 3.892 5.915 3.264 1.00 90.88 72 VAL A O 1
ATOM 586 N N . SER A 1 73 ? 4.275 4.647 5.068 1.00 93.38 73 SER A N 1
ATOM 587 C CA . SER A 1 73 ? 5.556 4.130 4.567 1.00 93.38 73 SER A CA 1
ATOM 588 C C . SER A 1 73 ? 5.418 3.353 3.252 1.00 93.38 73 SER A C 1
ATOM 590 O O . SER A 1 73 ? 6.283 3.452 2.382 1.00 93.38 73 SER A O 1
ATOM 592 N N . CYS A 1 74 ? 4.326 2.602 3.064 1.00 94.94 74 CYS A N 1
ATOM 593 C CA . CYS A 1 74 ? 4.038 1.956 1.779 1.00 94.94 74 CYS A CA 1
ATOM 594 C C . CYS A 1 74 ? 3.769 2.989 0.673 1.00 94.94 74 CYS A C 1
ATOM 596 O O . CYS A 1 74 ? 4.234 2.819 -0.453 1.00 94.94 74 CYS A O 1
ATOM 598 N N . SER A 1 75 ? 3.050 4.067 0.995 1.00 92.44 75 SER A N 1
ATOM 599 C CA . SER A 1 75 ? 2.788 5.167 0.066 1.00 92.44 75 SER A CA 1
ATOM 600 C C . SER A 1 75 ? 4.059 5.928 -0.306 1.00 92.44 75 SER A C 1
ATOM 602 O O . SER A 1 75 ? 4.241 6.254 -1.473 1.00 92.44 75 SER A O 1
ATOM 604 N N . GLU A 1 76 ? 4.941 6.208 0.653 1.00 91.75 76 GLU A N 1
ATOM 605 C CA . GLU A 1 76 ? 6.222 6.883 0.413 1.00 91.75 76 GLU A CA 1
ATOM 606 C C . GLU A 1 76 ? 7.118 6.051 -0.505 1.00 91.75 76 GLU A C 1
ATOM 608 O O . GLU A 1 76 ? 7.635 6.573 -1.490 1.00 91.75 76 GLU A O 1
ATOM 613 N N . LEU A 1 77 ? 7.225 4.745 -0.238 1.00 93.19 77 LEU A N 1
ATOM 614 C CA . LEU A 1 77 ? 7.931 3.809 -1.111 1.00 93.19 77 LEU A CA 1
ATOM 615 C C . LEU A 1 77 ? 7.351 3.810 -2.530 1.00 93.19 77 LEU A C 1
ATOM 617 O O . LEU A 1 77 ? 8.102 3.797 -3.502 1.00 93.19 77 LEU A O 1
ATOM 621 N N . PHE A 1 78 ? 6.024 3.794 -2.656 1.00 91.50 78 PHE A N 1
ATOM 622 C CA . PHE A 1 78 ? 5.378 3.826 -3.961 1.00 91.50 78 PHE A CA 1
ATOM 623 C C . PHE A 1 78 ? 5.702 5.123 -4.708 1.00 91.50 78 PHE A C 1
ATOM 625 O O . PHE A 1 78 ? 6.099 5.068 -5.869 1.00 91.50 78 PHE A O 1
ATOM 632 N N . CYS A 1 79 ? 5.605 6.273 -4.035 1.00 87.88 79 CYS A N 1
ATOM 633 C CA . CYS A 1 79 ? 5.972 7.576 -4.589 1.00 87.88 79 CYS A CA 1
ATOM 634 C C . CYS A 1 79 ? 7.439 7.624 -5.051 1.00 87.88 79 CYS A C 1
ATOM 636 O O . CYS A 1 79 ? 7.715 8.122 -6.141 1.00 87.88 79 CYS A O 1
ATOM 638 N N . GLU A 1 80 ? 8.361 7.082 -4.251 1.00 89.56 80 GLU A N 1
ATOM 639 C CA . GLU A 1 80 ? 9.785 6.942 -4.589 1.00 89.56 80 GLU A CA 1
ATOM 640 C C . GLU A 1 80 ? 9.958 6.108 -5.872 1.00 89.56 80 GLU A C 1
ATOM 642 O O . GLU A 1 80 ? 10.590 6.553 -6.830 1.00 89.56 80 GLU A O 1
ATOM 647 N N . ALA A 1 81 ? 9.307 4.942 -5.940 1.00 88.38 81 ALA A N 1
ATOM 648 C CA . ALA A 1 81 ? 9.396 4.032 -7.079 1.00 88.38 81 ALA A CA 1
ATOM 649 C C . ALA A 1 81 ? 8.807 4.626 -8.372 1.00 88.38 81 ALA A C 1
ATOM 651 O O . ALA A 1 81 ? 9.392 4.469 -9.447 1.00 88.38 81 ALA A O 1
ATOM 652 N N . ILE A 1 82 ? 7.663 5.321 -8.297 1.00 85.94 82 ILE A N 1
ATOM 653 C CA . ILE A 1 82 ? 7.053 5.925 -9.489 1.00 85.94 82 ILE A CA 1
ATOM 654 C C . ILE A 1 82 ? 7.834 7.135 -9.990 1.00 85.94 82 ILE A C 1
ATOM 656 O O . ILE A 1 82 ? 7.885 7.326 -11.197 1.00 85.94 82 ILE A O 1
ATOM 660 N N . ALA A 1 83 ? 8.476 7.918 -9.118 1.00 79.88 83 ALA A N 1
ATOM 661 C CA . ALA A 1 83 ? 9.269 9.078 -9.534 1.00 79.88 83 ALA A CA 1
ATOM 662 C C . ALA A 1 83 ? 10.447 8.693 -10.448 1.00 79.88 83 ALA A C 1
ATOM 664 O O . ALA A 1 83 ? 10.824 9.461 -11.331 1.00 79.88 83 ALA A O 1
ATOM 665 N N . GLU A 1 84 ? 10.990 7.487 -10.275 1.00 70.19 84 GLU A N 1
ATOM 666 C CA . GLU A 1 84 ? 12.034 6.928 -11.140 1.00 70.19 84 GLU A CA 1
ATOM 667 C C . GLU A 1 84 ? 11.482 6.248 -12.404 1.00 70.19 84 GLU A C 1
ATOM 669 O O . GLU A 1 84 ? 12.241 5.861 -13.295 1.00 70.19 84 GLU A O 1
ATOM 674 N N . THR A 1 85 ? 10.158 6.109 -12.517 1.00 69.31 85 THR A N 1
ATOM 675 C CA . THR A 1 85 ? 9.518 5.500 -13.684 1.00 69.31 85 THR A CA 1
ATOM 676 C C . THR A 1 85 ? 9.235 6.573 -14.742 1.00 69.31 85 THR A C 1
ATOM 678 O O . THR A 1 85 ? 8.561 7.567 -14.479 1.00 69.31 85 THR A O 1
ATOM 681 N N . THR A 1 86 ? 9.689 6.368 -15.982 1.00 59.56 86 THR A N 1
ATOM 682 C CA . THR A 1 86 ? 9.502 7.317 -17.105 1.00 59.56 86 THR A CA 1
ATOM 683 C C . THR A 1 86 ? 8.041 7.612 -17.441 1.00 59.56 86 THR A C 1
ATOM 685 O O . THR A 1 86 ? 7.740 8.640 -18.038 1.00 59.56 86 THR A O 1
ATOM 688 N N . ASP A 1 87 ? 7.134 6.731 -17.035 1.00 62.53 87 ASP A N 1
ATOM 689 C CA . ASP A 1 8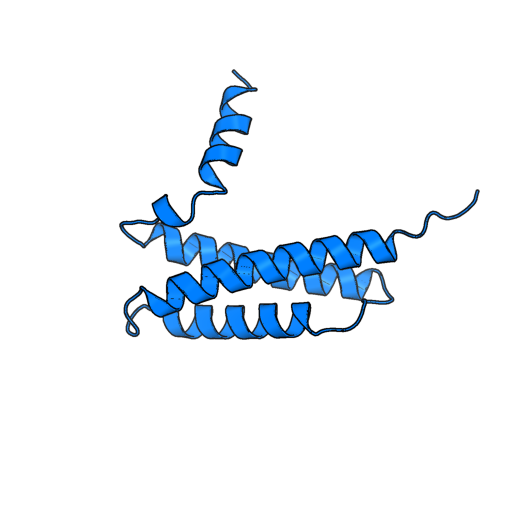7 ? 5.698 6.849 -17.251 1.00 62.53 87 ASP A CA 1
ATOM 690 C C . ASP A 1 87 ? 4.966 6.952 -15.905 1.00 62.53 87 ASP A C 1
ATOM 692 O O . ASP A 1 87 ? 3.960 6.304 -15.669 1.00 62.53 87 ASP A O 1
ATOM 696 N N . TYR A 1 88 ? 5.476 7.737 -14.954 1.00 61.09 88 TYR A N 1
ATOM 697 C CA . TYR A 1 88 ? 4.809 7.928 -13.656 1.00 61.09 88 TYR A CA 1
ATOM 698 C C . TYR A 1 88 ? 3.389 8.510 -13.788 1.00 61.09 88 TYR A C 1
ATOM 700 O O . TYR A 1 88 ? 2.592 8.444 -12.851 1.00 61.09 88 TYR A O 1
ATOM 708 N N . HIS A 1 89 ? 3.057 9.057 -14.966 1.00 58.78 89 HIS A N 1
ATOM 709 C CA . HIS A 1 89 ? 1.811 9.752 -15.238 1.00 58.78 89 HIS A CA 1
ATOM 710 C C . HIS A 1 89 ? 0.546 8.892 -15.106 1.00 58.78 89 HIS A C 1
ATOM 712 O O . HIS A 1 89 ? -0.508 9.403 -14.729 1.00 58.78 89 HIS A O 1
ATOM 718 N N . LYS A 1 90 ? 0.656 7.582 -15.335 1.00 64.75 90 LYS A N 1
ATOM 719 C CA . LYS A 1 90 ? -0.429 6.600 -15.130 1.00 64.75 90 LYS A CA 1
ATOM 720 C C . LYS A 1 90 ? -0.827 6.418 -13.661 1.00 64.75 90 LYS A C 1
ATOM 722 O O . LYS A 1 90 ? -1.958 6.034 -13.384 1.00 64.75 90 LYS A O 1
ATOM 727 N N . TYR A 1 91 ? 0.045 6.781 -12.720 1.00 62.28 91 TYR A N 1
ATOM 728 C CA . TYR A 1 91 ? -0.208 6.691 -11.276 1.00 62.28 91 TYR A CA 1
ATOM 729 C C . TYR A 1 91 ? -0.657 8.026 -10.660 1.00 62.28 91 TYR A C 1
ATOM 731 O O . TYR A 1 91 ? -0.686 8.194 -9.441 1.00 62.28 91 TYR A O 1
ATOM 739 N N . LEU A 1 92 ? -1.044 8.991 -11.503 1.00 55.38 92 LEU A N 1
ATOM 740 C CA . LEU A 1 92 ? -1.432 10.344 -11.113 1.00 55.38 92 LEU A CA 1
ATOM 741 C C . LEU A 1 92 ? -2.932 10.642 -10.909 1.00 55.38 92 LEU A C 1
ATOM 743 O O . LEU A 1 92 ? -3.312 11.810 -11.056 1.00 55.38 92 LEU A O 1
ATOM 747 N N . PRO A 1 93 ? -3.805 9.727 -10.452 1.00 53.31 93 PRO A N 1
ATOM 748 C CA . PRO A 1 93 ? -5.017 10.174 -9.761 1.00 53.31 93 PRO A CA 1
ATOM 749 C C . PRO A 1 93 ? -4.703 11.160 -8.610 1.00 53.31 93 PRO A C 1
ATOM 751 O O . PRO A 1 93 ? -5.551 11.959 -8.227 1.00 53.31 93 PRO A O 1
ATOM 754 N N . PHE A 1 94 ? -3.457 11.160 -8.112 1.00 50.75 94 PHE A N 1
ATOM 755 C CA . PHE A 1 94 ? -2.930 12.112 -7.134 1.00 50.75 94 PHE A CA 1
ATOM 756 C C . PHE A 1 94 ? -2.344 13.416 -7.713 1.00 50.75 94 PHE A C 1
ATOM 758 O O . PHE A 1 94 ? -2.376 14.424 -7.009 1.00 50.75 94 PHE A O 1
ATOM 765 N N . LYS A 1 95 ? -1.848 13.482 -8.964 1.00 43.16 95 LYS A N 1
ATOM 766 C CA . LYS A 1 95 ? -1.336 14.769 -9.508 1.00 43.16 95 LYS A CA 1
ATOM 767 C C . LYS A 1 95 ? -2.463 15.723 -9.835 1.00 43.16 95 LYS A C 1
ATOM 769 O O . LYS A 1 95 ? -2.334 16.891 -9.508 1.00 43.16 95 LYS A O 1
ATOM 774 N N . SER A 1 96 ? -3.569 15.238 -10.406 1.00 47.59 96 SER A N 1
ATOM 775 C CA . SER A 1 96 ? -4.721 16.105 -10.677 1.00 47.59 96 SER A CA 1
ATOM 776 C C . SER A 1 96 ? -5.277 16.703 -9.379 1.00 47.59 96 SER A C 1
ATOM 778 O O . SER A 1 96 ? -5.619 17.882 -9.341 1.00 47.59 96 SER A O 1
ATOM 780 N N . TYR A 1 97 ? -5.281 15.937 -8.282 1.00 49.66 97 TYR A N 1
ATOM 781 C CA . TYR A 1 97 ? -5.668 16.417 -6.955 1.00 49.66 97 TYR A CA 1
ATOM 782 C C . TYR A 1 97 ? -4.678 17.453 -6.384 1.00 49.66 97 TYR A C 1
ATOM 784 O O . TYR A 1 97 ? -5.102 18.509 -5.914 1.00 49.66 97 TYR A O 1
ATOM 792 N N . LEU A 1 98 ? -3.364 17.210 -6.486 1.00 45.31 98 LEU A N 1
ATOM 793 C CA . LEU A 1 98 ? -2.320 18.143 -6.031 1.00 45.31 98 LEU A CA 1
ATOM 794 C C . LEU A 1 98 ? -2.252 19.433 -6.875 1.00 45.31 98 LEU A C 1
ATOM 796 O O . LEU A 1 98 ? -2.105 20.517 -6.315 1.00 45.31 98 LEU A O 1
ATOM 800 N N . GLU A 1 99 ? -2.444 19.350 -8.195 1.00 51.25 99 GLU A N 1
ATOM 801 C CA . GLU A 1 99 ? -2.554 20.508 -9.100 1.00 51.25 99 GLU A CA 1
ATOM 802 C C . GLU A 1 99 ? -3.833 21.320 -8.836 1.00 51.25 99 GLU A C 1
ATOM 804 O O . GLU A 1 99 ? -3.844 22.544 -8.970 1.00 51.25 99 GLU A O 1
ATOM 809 N N . THR A 1 100 ? -4.919 20.664 -8.413 1.00 53.78 100 THR A N 1
ATOM 810 C CA . THR A 1 100 ? -6.163 21.349 -8.026 1.00 53.78 100 THR A CA 1
ATOM 811 C C . THR A 1 100 ? -6.014 22.098 -6.695 1.00 53.78 100 THR A C 1
ATOM 813 O O . THR A 1 100 ? -6.630 23.149 -6.518 1.00 53.78 100 THR A O 1
ATOM 816 N N . LEU A 1 101 ? -5.188 21.601 -5.768 1.00 42.94 101 LEU A N 1
ATOM 817 C CA . LEU A 1 101 ? -4.873 22.291 -4.511 1.00 42.94 101 LEU A CA 1
ATOM 818 C C . LEU A 1 101 ? -3.934 23.487 -4.736 1.00 42.94 101 LEU A C 1
ATOM 820 O O . LEU A 1 101 ? -4.219 24.571 -4.234 1.00 42.94 101 LEU A O 1
ATOM 824 N N . SER A 1 102 ? -2.890 23.350 -5.564 1.00 45.00 102 SER A N 1
ATOM 825 C CA . SER A 1 102 ? -1.950 24.453 -5.838 1.00 45.00 102 SER A CA 1
ATOM 826 C C . SER A 1 102 ? -2.561 25.605 -6.642 1.00 45.00 102 SER A C 1
ATOM 828 O O . SER A 1 102 ? -2.111 26.742 -6.539 1.00 45.00 102 SER A O 1
ATOM 830 N N . ASN A 1 103 ? -3.581 25.328 -7.461 1.00 48.44 103 ASN A N 1
ATOM 831 C CA . ASN A 1 103 ? -4.281 26.344 -8.254 1.00 48.44 103 ASN A CA 1
ATOM 832 C C . ASN A 1 103 ? -5.391 27.078 -7.482 1.00 48.44 103 ASN A C 1
ATOM 834 O O . ASN A 1 103 ? -5.964 28.016 -8.025 1.00 48.44 103 ASN A O 1
ATOM 838 N N . LYS A 1 104 ? -5.708 26.672 -6.244 1.00 46.88 104 LYS A N 1
ATOM 839 C CA . LYS A 1 104 ? -6.650 27.388 -5.364 1.00 46.88 104 LYS A CA 1
ATOM 840 C C . LYS A 1 104 ? -5.970 28.361 -4.392 1.00 46.88 104 LYS A C 1
ATOM 842 O O . LYS A 1 104 ? -6.666 29.156 -3.771 1.00 46.88 104 LYS A O 1
ATOM 847 N N . GLU A 1 105 ? -4.643 28.305 -4.264 1.00 46.28 105 GLU A N 1
ATOM 848 C CA . GLU A 1 105 ? -3.832 29.249 -3.471 1.00 46.28 105 GLU A CA 1
ATOM 849 C C . GLU A 1 105 ? -3.204 30.375 -4.325 1.00 46.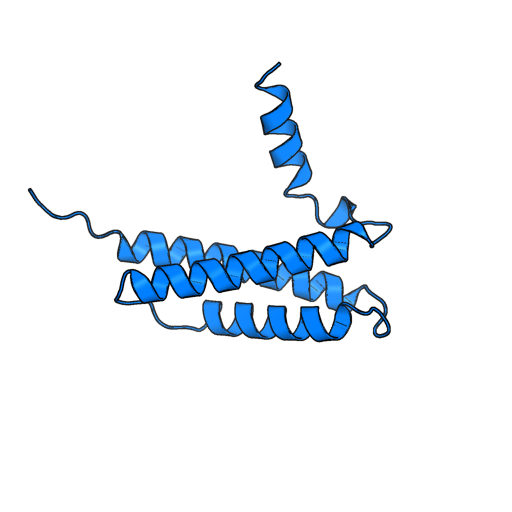28 105 GLU A C 1
ATOM 851 O O . GLU A 1 105 ? -2.407 31.167 -3.823 1.00 46.28 105 GLU A O 1
ATOM 856 N N . ARG A 1 106 ? -3.568 30.458 -5.612 1.00 42.75 106 ARG A N 1
ATOM 857 C CA . ARG A 1 106 ? -3.301 31.593 -6.511 1.00 42.75 106 ARG A CA 1
ATOM 858 C C . ARG A 1 106 ? -4.592 32.341 -6.805 1.00 42.75 106 ARG A C 1
ATOM 860 O O . ARG A 1 106 ? -4.508 33.581 -6.923 1.00 42.75 106 ARG A O 1
#

Sequence (106 aa):
MEKIDYSIAYRDTKTLFALSLNVFIGDWIDNNDKKSVYYERMKKALAITNKICDGQIATTFSEHEAILKELVSCSELFCEAIAETTDYHKYLPFKSYLETLSNKER

Organism: NCBI:txid190893

Radius of gyration: 16.08 Å; chains: 1; bounding box: 38×40×44 Å

pLDDT: mean 79.39, std 16.18, range [42.75, 97.25]